Protein AF-A0A8I0KUW8-F1 (afdb_monomer_lite)

Secondary structure (DSSP, 8-state):
-------HHHHHHHHHHHHHHHHHHHHHHHH-TTHHHH-HHHHHHHHHHHHHHHHHHHHHHHHHHHHHHHHHHHHHHHHHHHHHHHHHHHTT-

pLDDT: mean 75.4, std 10.94, range [37.34, 91.19]

Foldseek 3Di:
DDDPCCDPVVVVVVVVVVVLVVLQVVCCVVPNHCPCVVCVVVSVVSCVVVVVVVVVVVVVVVVVVVVVVVVVVVVVVVVVVVVVVVVVVVVVD

Radius of gyration: 25.89 Å; chains: 1; bounding box: 50×38×72 Å

Organism: Citrobacter braakii (NCBI:txid57706)

Structure (mmCIF, N/CA/C/O backbone):
data_AF-A0A8I0KUW8-F1
#
_entry.id   AF-A0A8I0KUW8-F1
#
loop_
_atom_site.group_PDB
_atom_site.id
_atom_site.type_symbol
_atom_site.label_atom_id
_atom_site.label_alt_id
_atom_site.label_comp_id
_atom_site.label_asym_id
_atom_site.label_entity_id
_atom_site.label_seq_id
_atom_site.pdbx_PDB_ins_code
_atom_site.Cartn_x
_atom_site.Cartn_y
_atom_site.Cartn_z
_atom_site.occupancy
_atom_site.B_iso_or_equiv
_atom_site.auth_seq_id
_atom_site.auth_comp_id
_atom_site.auth_asym_id
_atom_site.auth_atom_id
_atom_site.pdbx_PDB_model_num
ATOM 1 N N . MET A 1 1 ? 18.883 -24.093 13.405 1.00 37.34 1 MET A N 1
ATOM 2 C CA . MET A 1 1 ? 18.869 -23.671 11.991 1.00 37.34 1 MET A CA 1
ATOM 3 C C . MET A 1 1 ? 17.462 -23.163 11.741 1.00 37.34 1 MET A C 1
ATOM 5 O O . MET A 1 1 ? 16.543 -23.965 11.776 1.00 37.34 1 MET A O 1
ATOM 9 N N . THR A 1 2 ? 17.267 -21.848 11.747 1.00 45.47 2 THR A N 1
ATOM 10 C CA . THR A 1 2 ? 15.943 -21.211 11.686 1.00 45.47 2 THR A CA 1
ATOM 11 C C . THR A 1 2 ? 15.375 -21.325 10.277 1.00 45.47 2 THR A C 1
ATOM 13 O O . THR A 1 2 ? 16.065 -21.029 9.305 1.00 45.47 2 THR A O 1
ATOM 16 N N . ASP A 1 3 ? 14.141 -21.809 10.202 1.00 48.28 3 ASP A N 1
ATOM 17 C CA . ASP A 1 3 ? 13.366 -22.070 8.993 1.00 48.28 3 ASP A CA 1
ATOM 18 C C . ASP A 1 3 ? 13.185 -20.766 8.194 1.00 48.28 3 ASP A C 1
ATOM 20 O O . ASP A 1 3 ? 12.407 -19.894 8.569 1.00 48.28 3 ASP A O 1
ATOM 24 N N . GLN A 1 4 ? 13.977 -20.577 7.133 1.00 51.12 4 GLN A N 1
ATOM 25 C CA . GLN A 1 4 ? 13.929 -19.395 6.257 1.00 51.12 4 GLN A CA 1
ATOM 26 C C . GLN A 1 4 ? 12.815 -19.495 5.209 1.00 51.12 4 GLN A C 1
ATOM 28 O O . GLN A 1 4 ? 12.942 -18.983 4.098 1.00 51.12 4 GLN A O 1
ATOM 33 N N . THR A 1 5 ? 11.700 -20.125 5.560 1.00 58.31 5 THR A N 1
ATOM 34 C CA . THR A 1 5 ? 10.490 -20.096 4.745 1.00 58.31 5 THR A CA 1
ATOM 35 C C . THR A 1 5 ? 9.582 -18.987 5.258 1.00 58.31 5 THR A C 1
ATOM 37 O O . THR A 1 5 ? 8.414 -19.214 5.550 1.00 58.31 5 THR A O 1
ATOM 40 N N . THR A 1 6 ? 10.101 -17.758 5.382 1.00 58.16 6 THR A N 1
ATOM 41 C CA . THR A 1 6 ? 9.216 -16.588 5.389 1.00 58.16 6 THR A CA 1
ATOM 42 C C . THR A 1 6 ? 8.537 -16.599 4.032 1.00 58.16 6 THR A C 1
ATOM 44 O O . THR A 1 6 ? 9.128 -16.223 3.018 1.00 58.16 6 THR A O 1
ATOM 47 N N . THR A 1 7 ? 7.335 -17.160 3.981 1.00 72.81 7 THR A N 1
ATOM 48 C CA . THR A 1 7 ? 6.617 -17.294 2.725 1.00 72.81 7 THR A CA 1
ATOM 49 C C . THR A 1 7 ? 6.308 -15.896 2.196 1.00 72.81 7 THR A C 1
ATOM 51 O O . THR A 1 7 ? 6.181 -14.933 2.955 1.00 72.81 7 THR A O 1
ATOM 54 N N . VAL A 1 8 ? 6.157 -15.754 0.878 1.00 70.50 8 VAL A N 1
ATOM 55 C CA . VAL A 1 8 ? 5.685 -14.494 0.273 1.00 70.50 8 VAL A CA 1
ATOM 56 C C . VAL A 1 8 ? 4.379 -14.024 0.937 1.00 70.50 8 VAL A C 1
ATOM 58 O O . VAL A 1 8 ? 4.144 -12.824 1.044 1.00 70.50 8 VAL A O 1
ATOM 61 N N . ALA A 1 9 ? 3.571 -14.958 1.455 1.00 70.19 9 ALA A N 1
ATOM 62 C CA . ALA A 1 9 ? 2.366 -14.672 2.222 1.00 70.1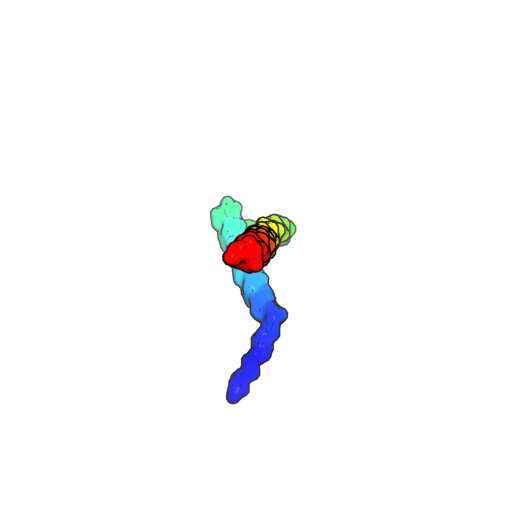9 9 ALA A CA 1
ATOM 63 C C . ALA A 1 9 ? 2.652 -14.007 3.583 1.00 70.19 9 ALA A C 1
ATOM 65 O O . ALA A 1 9 ? 1.998 -13.019 3.902 1.00 70.19 9 ALA A O 1
ATOM 66 N N . ASP A 1 10 ? 3.643 -14.474 4.352 1.00 73.06 10 ASP A N 1
ATOM 67 C CA . ASP A 1 10 ? 4.058 -13.833 5.614 1.00 73.06 10 ASP A CA 1
ATOM 68 C C . ASP A 1 10 ? 4.587 -12.415 5.390 1.00 73.06 10 ASP A C 1
ATOM 70 O O . ASP A 1 10 ? 4.252 -11.483 6.125 1.00 73.06 10 ASP A O 1
ATOM 74 N N . LEU A 1 11 ? 5.383 -12.229 4.333 1.00 75.12 11 LEU A N 1
ATOM 75 C CA . LEU A 1 11 ? 5.903 -10.914 3.974 1.00 75.12 11 LEU A CA 1
ATOM 76 C C . LEU A 1 11 ? 4.775 -9.967 3.538 1.00 75.12 11 LEU A C 1
ATOM 78 O O . LEU A 1 11 ? 4.735 -8.816 3.974 1.00 75.12 11 LEU A O 1
ATOM 82 N N . ALA A 1 12 ? 3.835 -10.455 2.726 1.00 70.69 12 ALA A N 1
ATOM 83 C CA . ALA A 1 12 ? 2.667 -9.689 2.309 1.00 70.69 12 ALA A CA 1
ATOM 84 C C . ALA A 1 12 ? 1.770 -9.327 3.502 1.00 70.69 12 ALA A C 1
ATOM 86 O O . ALA A 1 12 ? 1.307 -8.190 3.595 1.00 70.69 12 ALA A O 1
ATOM 87 N N . LEU A 1 13 ? 1.563 -10.252 4.444 1.00 75.62 13 LEU A N 1
ATOM 88 C CA . LEU A 1 13 ? 0.778 -10.014 5.654 1.00 75.62 13 LEU A CA 1
ATOM 89 C C . LEU A 1 13 ? 1.430 -8.942 6.539 1.00 75.62 13 LEU A C 1
ATOM 91 O O . LEU A 1 13 ? 0.747 -8.026 6.992 1.00 75.62 13 LEU A O 1
ATOM 95 N N . SER A 1 14 ? 2.750 -9.011 6.735 1.00 77.19 14 SER A N 1
ATOM 96 C CA . SER A 1 14 ? 3.506 -8.027 7.519 1.00 77.19 14 SER A CA 1
ATOM 97 C C . SER A 1 14 ? 3.448 -6.626 6.900 1.00 77.19 14 SER A C 1
ATOM 99 O O . SER A 1 14 ? 3.155 -5.654 7.599 1.00 77.19 14 SER A O 1
ATOM 101 N N . GLN A 1 15 ? 3.638 -6.515 5.582 1.00 77.50 15 GLN A N 1
ATOM 102 C CA . GLN A 1 15 ? 3.513 -5.237 4.875 1.00 77.50 15 GLN A CA 1
ATOM 103 C C . GLN A 1 15 ? 2.082 -4.689 4.926 1.00 77.50 15 GLN A C 1
ATOM 105 O O . GLN A 1 15 ? 1.885 -3.497 5.152 1.00 77.50 15 GLN A O 1
ATOM 110 N N . SER A 1 16 ? 1.079 -5.558 4.789 1.00 72.81 16 SER A N 1
ATOM 111 C CA . SER A 1 16 ? -0.330 -5.164 4.892 1.00 72.81 16 SER A CA 1
ATOM 112 C C . SER A 1 16 ? -0.658 -4.634 6.290 1.00 72.81 16 SER A C 1
ATOM 114 O O . SER A 1 16 ? -1.272 -3.580 6.419 1.00 72.81 16 SER A O 1
ATOM 116 N N . ALA A 1 17 ? -0.197 -5.313 7.344 1.00 80.88 17 ALA A N 1
ATOM 117 C CA . ALA A 1 17 ? -0.394 -4.876 8.725 1.00 80.88 17 ALA A CA 1
ATOM 118 C C . ALA A 1 17 ? 0.292 -3.529 9.015 1.00 80.88 17 ALA A C 1
ATOM 120 O O . ALA A 1 17 ? -0.271 -2.679 9.711 1.00 80.88 17 ALA A O 1
ATOM 121 N N . PHE A 1 18 ? 1.479 -3.307 8.443 1.00 83.44 18 PHE A N 1
ATOM 122 C CA . PHE A 1 18 ? 2.183 -2.031 8.538 1.00 83.44 18 PHE A CA 1
ATOM 123 C C . PHE A 1 18 ? 1.401 -0.896 7.862 1.00 83.44 18 PHE A C 1
ATOM 125 O O . PHE A 1 18 ? 1.195 0.153 8.471 1.00 83.44 18 PHE A O 1
ATOM 132 N N . LEU A 1 19 ? 0.900 -1.122 6.645 1.00 80.31 19 LEU A N 1
ATOM 133 C CA . LEU A 1 19 ? 0.097 -0.140 5.909 1.00 80.31 19 LEU A CA 1
ATOM 134 C C . LEU A 1 19 ? -1.211 0.200 6.633 1.00 80.31 19 LEU A C 1
ATOM 136 O O . LEU A 1 19 ? -1.582 1.367 6.714 1.00 80.31 19 LEU A O 1
ATOM 140 N N . VAL A 1 20 ? -1.883 -0.800 7.211 1.00 84.75 20 VAL A N 1
ATOM 141 C CA . VAL A 1 20 ? -3.087 -0.587 8.032 1.00 84.75 20 VAL A CA 1
ATOM 142 C C . VAL A 1 20 ? -2.763 0.265 9.259 1.00 84.75 20 VAL A C 1
ATOM 144 O O . VAL A 1 20 ? -3.497 1.200 9.566 1.00 84.75 20 VAL A O 1
ATOM 147 N N . SER A 1 21 ? -1.648 -0.016 9.934 1.00 87.31 21 SER A N 1
ATOM 148 C CA . SER A 1 21 ? -1.212 0.755 11.105 1.00 87.31 21 SER A CA 1
ATOM 149 C C . SER A 1 21 ? -0.909 2.212 10.747 1.00 87.31 21 SER A C 1
ATOM 151 O O . SER A 1 21 ? -1.324 3.116 11.467 1.00 87.31 21 SER A O 1
ATOM 153 N N . GLN A 1 22 ? -0.242 2.457 9.615 1.00 85.44 22 GLN A N 1
ATOM 154 C CA . GLN A 1 22 ? 0.001 3.817 9.130 1.00 85.44 22 GLN A CA 1
ATOM 155 C C . GLN A 1 22 ? -1.292 4.549 8.773 1.00 85.44 22 GLN A C 1
ATOM 157 O O . GLN A 1 22 ? -1.472 5.688 9.191 1.00 85.44 22 GLN A O 1
ATOM 162 N N . ALA A 1 23 ? -2.215 3.885 8.076 1.00 83.00 23 ALA A N 1
ATOM 163 C CA . ALA A 1 23 ? -3.499 4.475 7.716 1.00 83.00 23 ALA A CA 1
ATOM 164 C C . ALA A 1 23 ? -4.327 4.877 8.947 1.00 83.00 23 ALA A C 1
ATOM 166 O O . ALA A 1 23 ? -4.969 5.923 8.937 1.00 83.00 23 ALA A O 1
ATOM 167 N N . ILE A 1 24 ? -4.292 4.077 10.018 1.00 88.06 24 ILE A N 1
ATOM 168 C CA . ILE A 1 24 ? -4.940 4.417 11.293 1.00 88.06 24 ILE A CA 1
ATOM 169 C C . ILE A 1 24 ? -4.322 5.685 11.888 1.00 88.06 24 ILE A C 1
ATOM 171 O O . ILE A 1 24 ? -5.053 6.602 12.247 1.00 88.06 24 ILE A O 1
ATOM 175 N N . VAL A 1 25 ? -2.989 5.760 11.951 1.00 89.00 25 VAL A N 1
ATOM 176 C CA . VAL A 1 25 ? -2.278 6.924 12.504 1.00 89.00 25 VAL A CA 1
ATOM 177 C C . VAL A 1 25 ? -2.548 8.190 11.691 1.00 89.00 25 VAL A C 1
ATOM 179 O O . VAL A 1 25 ? -2.788 9.243 12.273 1.00 89.00 25 VAL A O 1
ATOM 182 N N . GLU A 1 26 ? -2.536 8.108 10.360 1.00 86.69 26 GLU A N 1
ATOM 183 C CA . GLU A 1 26 ? -2.820 9.259 9.497 1.00 86.69 26 GLU A CA 1
ATOM 184 C C . GLU A 1 26 ? -4.268 9.735 9.628 1.00 86.69 26 GLU A C 1
ATOM 186 O O . GLU A 1 26 ? -4.510 10.935 9.757 1.00 86.69 26 GLU A O 1
ATOM 191 N N . LEU A 1 27 ? -5.233 8.812 9.646 1.00 86.62 27 LEU A N 1
ATOM 192 C CA . LEU A 1 27 ? -6.641 9.162 9.825 1.00 86.62 27 LEU A CA 1
ATOM 193 C C . LEU A 1 27 ? -6.899 9.791 11.196 1.00 86.62 27 LEU A C 1
ATOM 195 O O . LEU A 1 27 ? -7.592 10.807 11.272 1.00 86.62 27 LEU A O 1
ATOM 199 N N . ASP A 1 28 ? -6.306 9.246 12.256 1.00 87.88 28 ASP A N 1
ATOM 200 C CA . ASP A 1 28 ? -6.417 9.814 13.600 1.00 87.88 28 ASP A CA 1
ATOM 201 C C . ASP A 1 28 ? -5.719 11.182 13.699 1.00 87.88 28 ASP A C 1
ATOM 203 O O . ASP A 1 28 ? -6.230 12.096 14.344 1.00 87.88 28 ASP A O 1
ATOM 207 N N . ALA A 1 29 ? -4.597 11.389 13.003 1.00 89.75 29 ALA A N 1
ATOM 208 C CA . ALA A 1 29 ? -3.935 12.693 12.940 1.00 89.75 29 ALA A CA 1
ATOM 209 C C . ALA A 1 29 ? -4.760 13.745 12.174 1.00 89.75 29 ALA A C 1
ATOM 211 O O . ALA A 1 29 ? -4.736 14.925 12.527 1.00 89.75 29 ALA A O 1
ATOM 212 N N . MET A 1 30 ? -5.484 13.339 11.126 1.00 85.94 30 MET A N 1
ATOM 213 C CA . MET A 1 30 ? -6.282 14.242 10.290 1.00 85.94 30 MET A CA 1
ATOM 214 C C . MET A 1 30 ? -7.636 14.604 10.904 1.00 85.94 30 MET A C 1
ATOM 216 O O . MET A 1 30 ? -8.093 15.737 10.751 1.00 85.94 30 MET A O 1
ATOM 220 N N . PHE A 1 31 ? -8.293 13.647 11.559 1.00 87.69 31 PHE A N 1
ATOM 221 C CA . PHE A 1 31 ? -9.687 13.781 11.992 1.00 87.69 31 PHE A CA 1
ATOM 222 C C . PHE A 1 31 ? -9.876 13.710 13.515 1.00 87.69 31 PHE A C 1
ATOM 224 O O . PHE A 1 31 ? -10.974 13.990 13.998 1.00 87.69 31 PHE A O 1
ATOM 231 N N . GLY A 1 32 ? -8.815 13.410 14.268 1.00 87.44 32 GLY A N 1
ATOM 232 C CA . GLY A 1 32 ? -8.807 13.311 15.727 1.00 87.44 32 GLY A CA 1
ATOM 233 C C . GLY A 1 32 ? -8.583 11.880 16.224 1.00 87.44 32 GLY A C 1
ATOM 234 O O . GLY A 1 32 ? -8.929 10.913 15.547 1.00 87.44 32 GLY A O 1
ATOM 235 N N . GLU A 1 33 ? -8.012 11.743 17.425 1.00 91.19 33 GLU A N 1
ATOM 236 C CA . GLU A 1 33 ? -7.720 10.437 18.034 1.00 91.19 33 GLU A CA 1
ATOM 237 C C . GLU A 1 33 ? -8.956 9.526 18.084 1.00 91.19 33 GLU A C 1
ATOM 239 O O . GLU A 1 33 ? -10.037 9.930 18.520 1.00 91.19 33 GLU A O 1
ATOM 244 N N . GLY A 1 34 ? -8.779 8.270 17.666 1.00 87.81 34 GLY A N 1
ATOM 245 C CA . GLY A 1 34 ?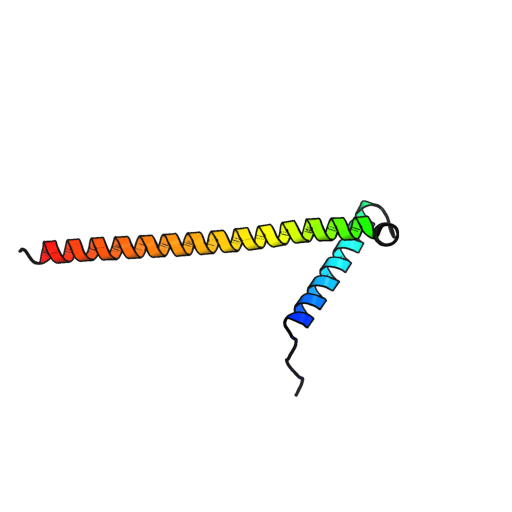 -9.827 7.254 17.673 1.00 87.81 34 GLY A CA 1
ATOM 246 C C . GLY A 1 34 ? -10.821 7.349 16.514 1.00 87.81 34 GLY A C 1
ATOM 247 O O . GLY A 1 34 ? -11.738 6.524 16.442 1.00 87.81 34 GLY A O 1
ATOM 248 N N . TYR A 1 35 ? -10.653 8.296 15.587 1.00 88.06 35 TYR A N 1
ATOM 249 C CA . TYR A 1 35 ? -11.517 8.436 14.418 1.00 88.06 35 TYR A CA 1
ATOM 250 C C . TYR A 1 35 ? -11.479 7.190 13.523 1.00 88.06 35 TYR A C 1
ATOM 252 O O . TYR A 1 35 ? -12.527 6.682 13.117 1.00 88.06 35 TYR A O 1
ATOM 260 N N . ALA A 1 36 ? -10.295 6.635 13.261 1.00 86.62 36 ALA A N 1
ATOM 261 C CA . ALA A 1 36 ? -10.133 5.432 12.451 1.00 86.62 36 ALA A CA 1
ATOM 262 C C . ALA A 1 36 ? -10.817 4.207 13.083 1.00 86.62 36 ALA A C 1
ATOM 264 O O . ALA A 1 36 ? -11.419 3.396 12.376 1.00 86.62 36 ALA A O 1
ATOM 265 N N . ALA A 1 37 ? -10.775 4.095 14.416 1.00 86.62 37 ALA A N 1
ATOM 266 C CA . ALA A 1 37 ? -11.437 3.023 15.161 1.00 86.62 37 ALA A CA 1
ATOM 267 C C . ALA A 1 37 ? -12.968 3.181 15.178 1.00 86.62 37 ALA A C 1
ATOM 269 O O . ALA A 1 37 ? -13.694 2.189 15.088 1.00 86.62 37 ALA A O 1
ATOM 270 N N . ALA A 1 38 ? -13.463 4.419 15.256 1.00 89.25 38 ALA A N 1
ATOM 271 C CA . ALA A 1 38 ? -14.890 4.730 15.210 1.00 89.25 38 ALA A CA 1
ATOM 272 C C . ALA A 1 38 ? -15.493 4.583 13.799 1.00 89.25 38 ALA A C 1
ATOM 274 O O . ALA A 1 38 ? -16.692 4.327 13.661 1.00 89.25 38 ALA A O 1
ATOM 275 N N . HIS A 1 39 ? -14.674 4.709 12.749 1.00 87.06 39 HIS A N 1
ATOM 276 C CA . HIS A 1 39 ? -15.112 4.704 11.352 1.00 87.06 39 HIS A CA 1
ATOM 277 C C . HIS A 1 39 ? -14.370 3.661 10.491 1.00 87.06 39 HIS A C 1
ATOM 279 O O . HIS A 1 39 ? -13.675 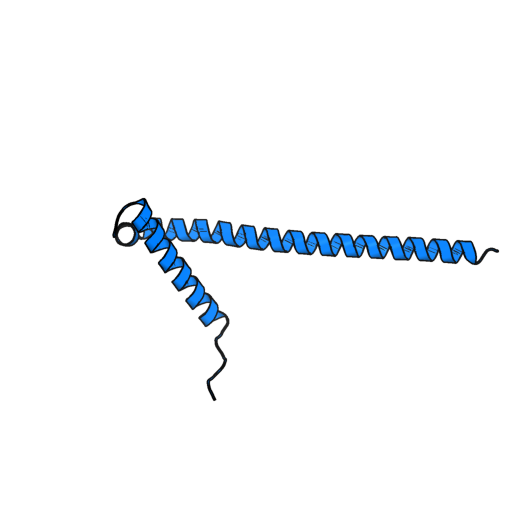4.018 9.534 1.00 87.06 39 HIS A O 1
ATOM 285 N N . PRO A 1 40 ? -14.578 2.350 10.730 1.00 82.50 40 PRO A N 1
ATOM 286 C CA . PRO A 1 40 ? -13.880 1.285 10.000 1.00 82.50 40 PRO A CA 1
ATOM 287 C C . PRO A 1 40 ? -14.155 1.295 8.487 1.00 82.50 40 PRO A C 1
ATOM 289 O O . PRO A 1 40 ? -13.299 0.900 7.698 1.00 82.50 40 PRO A O 1
ATOM 292 N N . ALA A 1 41 ? -15.321 1.789 8.056 1.00 86.75 41 ALA A N 1
ATOM 293 C CA . ALA A 1 41 ? -15.638 1.954 6.636 1.00 86.75 41 ALA A CA 1
ATOM 294 C C . ALA A 1 41 ? -14.749 3.010 5.952 1.00 86.75 41 ALA A C 1
ATOM 296 O O . ALA A 1 41 ? -14.354 2.829 4.802 1.00 86.75 41 ALA A O 1
ATOM 297 N N . VAL A 1 42 ? -14.397 4.087 6.664 1.00 86.00 42 VAL A N 1
ATOM 298 C CA . VAL A 1 42 ? -13.509 5.140 6.148 1.00 86.00 42 VAL A CA 1
ATOM 299 C C . VAL A 1 42 ? -12.084 4.613 6.043 1.00 86.00 42 VAL A C 1
ATOM 301 O O . VAL A 1 42 ? -11.450 4.796 5.008 1.00 86.00 42 VAL A O 1
ATOM 304 N N . LEU A 1 43 ? -11.615 3.876 7.056 1.00 84.62 43 LEU A N 1
ATOM 305 C CA . LEU A 1 43 ? -10.321 3.194 7.012 1.00 84.62 43 LEU A CA 1
ATOM 306 C C . LEU A 1 43 ? -10.233 2.213 5.831 1.00 84.62 43 LEU A C 1
ATOM 308 O O . LEU A 1 43 ? -9.252 2.225 5.090 1.00 84.62 43 LEU A O 1
ATOM 312 N N . ALA A 1 44 ? -11.274 1.405 5.604 1.00 84.25 44 ALA A N 1
ATOM 313 C CA . ALA A 1 44 ? -11.322 0.484 4.471 1.00 84.25 44 ALA A CA 1
ATOM 314 C C . ALA A 1 44 ? -11.274 1.220 3.119 1.00 84.25 44 ALA A C 1
ATOM 316 O O . ALA A 1 44 ? -10.528 0.816 2.227 1.00 84.25 44 ALA A O 1
ATOM 317 N N . GLN A 1 45 ? -12.018 2.320 2.970 1.00 83.25 45 GLN A N 1
ATOM 318 C CA . GLN A 1 45 ? -12.021 3.123 1.744 1.00 83.25 45 GLN A CA 1
ATOM 319 C C . GLN A 1 45 ? -10.674 3.823 1.507 1.00 83.25 45 GLN A C 1
ATOM 321 O O . GLN A 1 45 ? -10.196 3.893 0.371 1.00 83.25 45 GLN A O 1
ATOM 326 N N . PHE A 1 46 ? -10.046 4.317 2.576 1.00 82.88 46 PHE A N 1
ATOM 327 C CA . PHE A 1 46 ? -8.724 4.933 2.537 1.00 82.88 46 PHE A CA 1
ATOM 328 C C . PHE A 1 46 ? -7.671 3.927 2.064 1.00 82.88 46 PH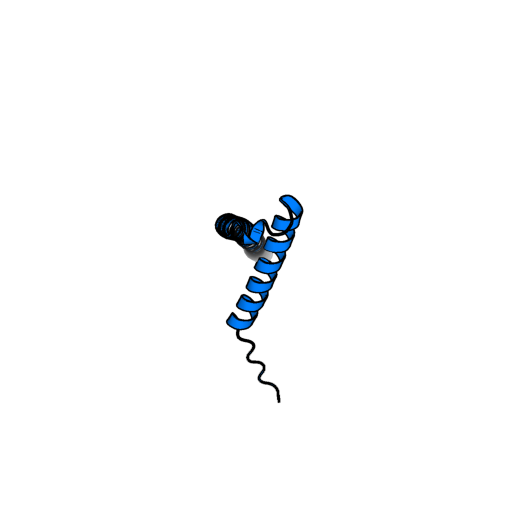E A C 1
ATOM 330 O O . PHE A 1 46 ? -6.943 4.201 1.114 1.00 82.88 46 PHE A O 1
ATOM 337 N N . LEU A 1 47 ? -7.667 2.720 2.638 1.00 81.38 47 LEU A N 1
ATOM 338 C CA . LEU A 1 47 ? -6.765 1.639 2.240 1.00 81.38 47 LEU A CA 1
ATOM 339 C C . LEU A 1 47 ? -7.008 1.156 0.807 1.00 81.38 47 LEU A C 1
ATOM 341 O O . LEU A 1 47 ? -6.048 0.899 0.087 1.00 81.38 47 LEU A O 1
ATOM 345 N N . GLN A 1 48 ? -8.264 1.067 0.360 1.00 82.00 48 GLN A N 1
ATOM 346 C CA . GLN A 1 48 ? -8.568 0.747 -1.039 1.00 82.00 48 GLN A CA 1
ATOM 347 C C . GLN A 1 48 ? -8.022 1.816 -1.988 1.00 82.00 48 GLN A C 1
ATOM 349 O O . GLN A 1 48 ? -7.398 1.489 -2.994 1.00 82.00 48 GLN A O 1
ATOM 354 N N . THR A 1 49 ? -8.206 3.093 -1.651 1.00 78.88 49 THR A N 1
ATOM 355 C CA . THR A 1 49 ? -7.723 4.210 -2.472 1.00 78.88 49 THR A CA 1
ATOM 356 C C . THR A 1 49 ? -6.193 4.242 -2.508 1.00 78.88 49 THR A C 1
ATOM 358 O O . THR A 1 49 ? -5.602 4.312 -3.585 1.00 78.88 49 THR A O 1
ATOM 361 N N . ALA A 1 50 ? -5.540 4.106 -1.351 1.00 71.81 50 ALA A N 1
ATOM 362 C CA . ALA A 1 50 ? -4.086 4.030 -1.239 1.00 71.81 50 ALA A CA 1
ATOM 363 C C . ALA A 1 50 ? -3.512 2.812 -1.987 1.00 71.81 50 ALA A C 1
ATOM 365 O O . ALA A 1 50 ? -2.532 2.939 -2.721 1.00 71.81 50 ALA A O 1
ATOM 366 N N . GLY A 1 51 ? -4.160 1.649 -1.872 1.00 70.81 51 GLY A N 1
ATOM 367 C CA . GLY A 1 51 ? -3.782 0.428 -2.581 1.00 70.81 51 GLY A CA 1
ATOM 368 C C . GLY A 1 51 ? -3.887 0.564 -4.101 1.00 70.81 51 GLY A C 1
ATOM 369 O O . GLY A 1 51 ? -2.986 0.133 -4.817 1.00 70.81 51 GLY A O 1
ATOM 370 N N . VAL A 1 52 ? -4.935 1.223 -4.607 1.00 72.88 52 VAL A N 1
ATOM 371 C CA . VAL A 1 52 ? -5.089 1.513 -6.043 1.00 72.88 52 VAL A CA 1
ATOM 372 C C . VAL A 1 52 ? -4.005 2.472 -6.535 1.00 72.88 52 VAL A C 1
ATOM 374 O O . VAL A 1 52 ? -3.422 2.232 -7.592 1.00 72.88 52 VAL A O 1
ATOM 377 N N . ILE A 1 53 ? -3.686 3.525 -5.776 1.00 69.81 53 ILE A N 1
ATOM 378 C CA . ILE A 1 53 ? -2.609 4.465 -6.125 1.00 69.81 53 ILE A CA 1
ATOM 379 C C . ILE A 1 53 ? -1.263 3.734 -6.187 1.00 69.81 53 ILE A C 1
ATOM 381 O O . ILE A 1 53 ? -0.519 3.899 -7.155 1.00 69.81 53 ILE A O 1
ATOM 385 N N . TYR A 1 54 ? -0.972 2.887 -5.198 1.00 68.00 54 TYR A N 1
ATOM 386 C CA . TYR A 1 54 ? 0.259 2.103 -5.153 1.00 68.00 54 TYR A CA 1
ATOM 387 C C . TYR A 1 54 ? 0.352 1.106 -6.316 1.00 68.00 54 TYR A C 1
ATOM 389 O O . TYR A 1 54 ? 1.365 1.058 -7.014 1.00 68.00 54 TYR A O 1
ATOM 397 N N . ALA A 1 55 ? -0.723 0.362 -6.590 1.00 71.81 55 ALA A N 1
ATOM 398 C CA . ALA A 1 55 ? -0.783 -0.571 -7.713 1.00 71.81 55 ALA A CA 1
ATOM 399 C C . ALA A 1 55 ? -0.617 0.141 -9.063 1.00 71.81 55 ALA A C 1
ATOM 401 O O . ALA A 1 55 ? 0.093 -0.350 -9.939 1.00 71.81 55 ALA A O 1
ATOM 402 N N . THR A 1 56 ? -1.221 1.320 -9.218 1.00 68.69 56 THR A N 1
ATOM 403 C CA . THR A 1 56 ? -1.105 2.131 -10.437 1.00 68.69 56 THR A CA 1
ATOM 404 C C . THR A 1 56 ? 0.323 2.638 -10.633 1.00 68.69 56 THR A C 1
ATOM 406 O O . THR A 1 56 ? 0.847 2.572 -11.742 1.00 68.69 56 THR A O 1
ATOM 409 N N . GLN A 1 57 ? 0.988 3.095 -9.566 1.00 67.62 57 GLN A N 1
ATOM 410 C CA . GLN A 1 57 ? 2.396 3.497 -9.635 1.00 67.62 57 GLN A CA 1
ATOM 411 C C . GLN A 1 57 ? 3.305 2.318 -9.996 1.00 67.62 57 GLN A C 1
ATOM 413 O O . GLN A 1 57 ? 4.153 2.455 -10.874 1.00 67.62 57 GLN A O 1
ATOM 418 N N . LEU A 1 58 ? 3.085 1.146 -9.393 1.00 73.12 58 LEU A N 1
ATOM 419 C CA . LEU A 1 58 ? 3.846 -0.063 -9.708 1.00 73.12 58 LEU A CA 1
ATOM 420 C C . LEU A 1 58 ? 3.673 -0.474 -11.179 1.00 73.12 58 LEU A C 1
ATOM 422 O O . LEU A 1 58 ? 4.651 -0.787 -11.859 1.00 73.12 58 LEU A O 1
ATOM 426 N N . GLN A 1 59 ? 2.438 -0.427 -11.688 1.00 70.12 59 GLN A N 1
ATOM 427 C CA . GLN A 1 59 ? 2.140 -0.689 -13.097 1.00 70.12 59 GLN A CA 1
ATOM 428 C C . GLN A 1 59 ? 2.794 0.339 -14.024 1.00 70.12 59 GLN A C 1
ATOM 430 O O . GLN A 1 59 ? 3.344 -0.045 -15.054 1.00 70.12 59 GLN A O 1
ATOM 435 N N . ALA A 1 60 ? 2.787 1.625 -13.660 1.00 69.69 60 ALA A N 1
ATOM 436 C CA . ALA A 1 60 ? 3.443 2.671 -14.437 1.00 69.69 60 ALA A CA 1
ATOM 437 C C . ALA A 1 60 ? 4.959 2.444 -14.513 1.00 69.69 60 ALA A C 1
ATOM 439 O O . ALA A 1 60 ? 5.521 2.470 -15.605 1.00 69.69 60 ALA A O 1
ATOM 440 N N . THR A 1 61 ? 5.621 2.150 -13.390 1.00 79.19 61 THR A N 1
ATOM 441 C CA . THR A 1 61 ? 7.058 1.833 -13.367 1.00 79.19 61 THR A CA 1
ATOM 442 C C . THR A 1 61 ? 7.384 0.614 -14.229 1.00 79.19 61 THR A C 1
ATOM 444 O O . THR A 1 61 ? 8.317 0.669 -15.028 1.00 79.19 61 THR A O 1
ATOM 447 N N . ALA A 1 62 ? 6.594 -0.459 -14.130 1.00 75.75 62 ALA A N 1
ATOM 448 C CA . ALA A 1 62 ? 6.775 -1.647 -14.962 1.00 75.75 62 ALA A CA 1
ATOM 449 C C . ALA A 1 62 ? 6.568 -1.351 -16.460 1.00 75.75 62 ALA A C 1
ATOM 451 O O . ALA A 1 62 ? 7.322 -1.843 -17.298 1.00 75.75 62 ALA A O 1
ATOM 452 N N . ALA A 1 63 ? 5.585 -0.514 -16.804 1.00 71.00 63 ALA A N 1
ATOM 453 C CA . ALA A 1 63 ? 5.340 -0.090 -18.179 1.00 71.00 63 ALA A CA 1
ATOM 454 C C . ALA A 1 63 ? 6.489 0.765 -18.739 1.00 71.00 63 ALA A C 1
ATOM 456 O O . ALA A 1 63 ? 6.871 0.585 -19.895 1.00 71.00 63 ALA A O 1
ATOM 457 N N . PHE A 1 64 ? 7.073 1.656 -17.931 1.00 78.88 64 PHE A N 1
ATOM 458 C CA . PHE A 1 64 ? 8.250 2.436 -18.324 1.00 78.88 64 PHE A CA 1
ATOM 459 C C . PHE A 1 64 ? 9.477 1.554 -18.561 1.00 78.88 64 PHE A C 1
ATOM 461 O O . PHE A 1 64 ? 10.173 1.745 -19.559 1.00 78.88 64 PHE A O 1
ATOM 468 N N . ASP A 1 65 ? 9.729 0.581 -17.686 1.00 82.50 65 ASP A N 1
ATOM 469 C CA . ASP A 1 65 ? 10.846 -0.352 -17.852 1.00 82.50 65 ASP A CA 1
ATOM 470 C C . ASP A 1 65 ? 10.676 -1.192 -19.127 1.00 82.50 65 ASP A C 1
ATOM 472 O O . ASP A 1 65 ? 11.587 -1.270 -19.953 1.00 82.50 65 ASP A O 1
ATOM 476 N N . LEU A 1 66 ? 9.465 -1.705 -19.368 1.00 81.19 66 LEU A N 1
ATOM 477 C CA . LEU A 1 66 ? 9.136 -2.423 -20.599 1.00 81.19 66 LEU A CA 1
ATOM 478 C C . LEU A 1 66 ? 9.312 -1.544 -21.847 1.00 81.19 66 LEU A C 1
ATOM 480 O O . LEU A 1 66 ? 9.878 -1.999 -22.840 1.00 81.19 66 LEU A O 1
ATOM 484 N N . ALA A 1 67 ? 8.875 -0.284 -21.808 1.00 81.25 67 ALA A N 1
ATOM 485 C CA . ALA A 1 67 ? 9.050 0.649 -22.919 1.00 81.25 67 ALA A CA 1
ATOM 486 C C . ALA A 1 67 ? 10.537 0.905 -23.226 1.00 81.25 67 ALA A C 1
ATOM 488 O O . ALA A 1 67 ? 10.930 0.915 -24.390 1.00 81.25 67 ALA A O 1
ATOM 489 N N . GLN A 1 68 ? 11.379 1.046 -22.199 1.00 82.69 68 GLN A N 1
ATOM 490 C CA . GLN A 1 68 ? 12.830 1.185 -22.361 1.00 82.69 68 GLN A CA 1
ATOM 491 C C . GLN A 1 68 ? 13.481 -0.083 -22.928 1.00 82.69 68 GLN A C 1
ATOM 493 O O . GLN A 1 68 ? 14.394 0.002 -23.750 1.00 82.69 68 GLN A O 1
ATOM 498 N N . GLN A 1 69 ? 13.022 -1.265 -22.513 1.00 85.38 69 GLN A N 1
ATOM 499 C CA . GLN A 1 69 ? 13.500 -2.532 -23.068 1.00 85.38 69 GLN A CA 1
ATOM 500 C C . GLN A 1 69 ? 13.116 -2.687 -24.545 1.00 85.38 69 GLN A C 1
ATOM 502 O O . GLN A 1 69 ? 13.949 -3.102 -25.352 1.00 85.38 69 GLN A O 1
ATOM 507 N N . LEU A 1 70 ? 11.886 -2.311 -24.908 1.00 80.69 70 LEU A N 1
ATOM 508 C CA . LEU A 1 70 ? 11.419 -2.313 -26.294 1.00 80.69 70 LEU A CA 1
ATOM 509 C C . LEU A 1 70 ? 12.219 -1.336 -27.163 1.00 80.69 70 LEU A C 1
ATOM 511 O O . LEU A 1 70 ? 12.646 -1.716 -28.249 1.00 80.69 70 LEU A O 1
ATOM 515 N N . ASP A 1 71 ? 12.486 -0.123 -26.678 1.00 81.62 71 ASP A N 1
ATOM 516 C CA . ASP A 1 71 ? 13.289 0.876 -27.395 1.00 81.62 71 ASP A CA 1
ATOM 517 C C . ASP A 1 71 ? 14.717 0.372 -27.676 1.00 81.62 71 ASP A C 1
ATOM 519 O O . ASP A 1 71 ? 15.198 0.422 -28.810 1.00 81.62 71 ASP A O 1
ATOM 523 N N . ARG A 1 72 ? 15.363 -0.251 -26.678 1.00 80.12 72 ARG A N 1
ATOM 524 C CA . ARG A 1 72 ? 16.678 -0.893 -26.853 1.00 80.12 72 ARG A CA 1
ATOM 525 C C . ARG A 1 72 ? 16.637 -2.050 -27.847 1.00 80.12 72 ARG A C 1
ATOM 527 O O . ARG A 1 72 ? 17.564 -2.193 -28.641 1.00 80.12 72 ARG A O 1
ATOM 534 N N . LEU A 1 73 ? 15.589 -2.875 -27.817 1.00 81.88 73 LEU A N 1
ATOM 535 C CA . LEU A 1 73 ? 15.430 -3.992 -28.749 1.00 81.88 73 LEU A CA 1
ATOM 536 C C . LEU A 1 73 ? 15.259 -3.499 -30.192 1.00 81.88 73 LEU A C 1
ATOM 538 O O . LEU A 1 73 ? 15.894 -4.032 -31.101 1.00 81.88 73 LEU A O 1
ATOM 542 N N . ILE A 1 74 ? 14.454 -2.454 -30.394 1.00 77.44 74 ILE A N 1
ATOM 543 C CA . ILE A 1 74 ? 14.259 -1.814 -31.700 1.00 77.44 74 ILE A CA 1
ATOM 544 C C . ILE A 1 74 ? 15.577 -1.200 -32.191 1.00 77.44 74 ILE A C 1
ATOM 546 O O . ILE A 1 74 ? 15.971 -1.432 -33.333 1.00 77.44 74 ILE A O 1
ATOM 550 N N . GLY A 1 75 ? 16.302 -0.485 -31.327 1.00 75.12 75 GLY A N 1
ATOM 551 C CA . GLY A 1 75 ? 17.604 0.097 -31.661 1.00 75.12 75 GLY A CA 1
ATOM 552 C C . GLY A 1 75 ? 18.654 -0.948 -32.058 1.00 75.12 75 GLY A C 1
ATOM 553 O O . GLY A 1 75 ? 19.401 -0.740 -33.014 1.00 75.12 75 GLY A O 1
ATOM 554 N N . LEU A 1 76 ? 18.682 -2.101 -31.382 1.00 75.94 76 LEU A N 1
ATOM 555 C CA . LEU A 1 76 ? 19.555 -3.222 -31.746 1.00 75.94 76 LEU A CA 1
ATOM 556 C C . LEU A 1 76 ? 19.152 -3.862 -33.082 1.00 75.94 76 LEU A C 1
ATOM 558 O O . LEU A 1 76 ? 20.029 -4.171 -33.885 1.00 75.94 76 LEU A O 1
ATOM 562 N N . GLY A 1 77 ? 17.852 -4.017 -33.352 1.00 70.62 77 GLY A N 1
ATOM 563 C CA . GLY A 1 77 ? 17.351 -4.522 -34.636 1.00 70.62 77 GLY A CA 1
ATOM 564 C C . GLY A 1 77 ? 17.758 -3.633 -35.815 1.00 70.62 77 GLY A C 1
ATOM 565 O O . GLY A 1 77 ? 18.346 -4.119 -36.780 1.00 70.62 77 GLY A O 1
ATOM 566 N N . LEU A 1 78 ? 17.561 -2.318 -35.684 1.00 68.81 78 LEU A N 1
ATOM 567 C CA . LEU A 1 78 ? 17.969 -1.336 -36.696 1.00 68.81 78 LEU A CA 1
ATOM 568 C C . LEU A 1 78 ? 19.495 -1.281 -36.877 1.00 68.81 78 LEU A C 1
ATOM 570 O O . LEU A 1 78 ? 19.986 -1.130 -37.996 1.00 68.81 78 LEU A O 1
ATOM 574 N N . GLY A 1 79 ? 20.261 -1.431 -35.792 1.00 67.38 79 GLY A N 1
ATOM 575 C CA . GLY A 1 79 ? 21.723 -1.490 -35.844 1.00 67.38 79 GLY A CA 1
ATOM 576 C C . GLY A 1 79 ? 22.253 -2.721 -36.588 1.00 67.38 79 GLY A C 1
ATOM 577 O O . GLY A 1 79 ? 23.227 -2.617 -37.335 1.00 67.38 79 GLY A O 1
ATOM 578 N N . VAL A 1 80 ? 21.594 -3.874 -36.439 1.00 66.25 80 VAL A N 1
ATOM 579 C CA . VAL A 1 80 ? 21.937 -5.108 -37.164 1.00 66.25 80 VAL A CA 1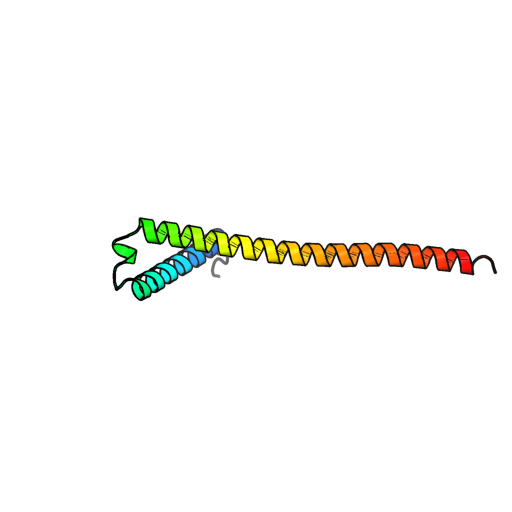
ATOM 580 C C . VAL A 1 80 ? 21.612 -4.982 -38.654 1.00 66.25 80 VAL A C 1
ATOM 582 O O . VAL A 1 80 ? 22.450 -5.334 -39.483 1.00 66.25 80 VAL A O 1
ATOM 585 N N . GLU A 1 81 ? 20.454 -4.424 -39.016 1.00 65.69 81 GLU A N 1
ATOM 586 C CA . GLU A 1 81 ? 20.098 -4.184 -40.424 1.00 65.69 81 GLU A CA 1
ATOM 587 C C . GLU A 1 81 ? 21.051 -3.187 -41.100 1.00 65.69 81 GLU A C 1
ATOM 589 O O . GLU A 1 81 ? 21.516 -3.427 -42.217 1.00 65.69 81 GLU A O 1
ATOM 594 N N . ALA A 1 82 ? 21.424 -2.108 -40.406 1.00 64.69 82 ALA A N 1
ATOM 595 C CA . ALA A 1 82 ? 22.394 -1.138 -40.910 1.00 64.69 82 ALA A CA 1
ATOM 596 C C . ALA A 1 82 ? 23.804 -1.741 -41.072 1.00 64.69 82 ALA A C 1
ATOM 598 O O . ALA A 1 82 ? 24.496 -1.446 -42.051 1.00 64.69 82 ALA A O 1
ATOM 599 N N . GLY A 1 83 ? 24.225 -2.606 -40.142 1.00 65.81 83 GLY A N 1
ATOM 600 C CA . GLY A 1 83 ? 25.500 -3.321 -40.215 1.00 65.81 83 GLY A CA 1
ATOM 601 C C . GLY A 1 83 ? 25.554 -4.331 -41.364 1.00 65.81 83 GLY A C 1
ATOM 602 O O . GLY A 1 83 ? 26.560 -4.409 -42.070 1.00 65.81 83 GLY A O 1
ATOM 603 N N . LEU A 1 84 ? 24.455 -5.051 -41.610 1.00 70.81 84 LEU A N 1
ATOM 604 C CA . LEU A 1 84 ? 24.330 -5.973 -42.742 1.00 70.81 84 LEU A CA 1
ATOM 605 C C . LEU A 1 84 ? 24.337 -5.234 -44.088 1.00 70.81 84 LEU A C 1
ATOM 607 O O . LEU A 1 84 ? 24.986 -5.697 -45.027 1.00 70.81 84 LEU A O 1
ATOM 611 N N . LEU A 1 85 ? 23.695 -4.062 -44.181 1.00 69.50 85 LEU A N 1
ATOM 612 C CA . LEU A 1 85 ? 23.747 -3.228 -45.387 1.00 69.50 85 LEU A CA 1
ATOM 613 C C . LEU A 1 85 ? 25.161 -2.703 -45.676 1.00 69.50 85 LEU A C 1
ATOM 615 O O . LEU A 1 85 ? 25.601 -2.742 -46.824 1.00 69.50 85 LEU A O 1
ATOM 619 N N . GLN A 1 86 ? 25.889 -2.238 -44.656 1.00 68.31 86 GLN A N 1
ATOM 620 C CA . GLN A 1 86 ? 27.276 -1.786 -44.823 1.00 68.31 86 GLN A CA 1
ATOM 621 C C . GLN A 1 86 ? 28.216 -2.929 -45.219 1.00 68.31 86 GLN A C 1
ATOM 623 O O . GLN A 1 86 ? 29.059 -2.749 -46.098 1.00 68.31 86 GLN A O 1
ATOM 628 N N . ALA A 1 87 ? 28.049 -4.117 -44.632 1.00 69.06 87 ALA A N 1
ATOM 629 C CA . ALA A 1 87 ? 28.822 -5.297 -45.009 1.00 69.06 87 ALA A CA 1
ATOM 630 C C . ALA A 1 87 ? 28.545 -5.732 -46.462 1.00 69.06 87 ALA A C 1
ATOM 632 O O . ALA A 1 87 ? 29.474 -6.090 -47.185 1.00 69.06 87 ALA A O 1
ATOM 633 N N . ALA A 1 88 ? 27.291 -5.643 -46.921 1.00 69.94 88 ALA A N 1
ATOM 634 C CA . ALA A 1 88 ? 26.920 -5.940 -48.305 1.00 69.94 88 ALA A CA 1
ATOM 635 C 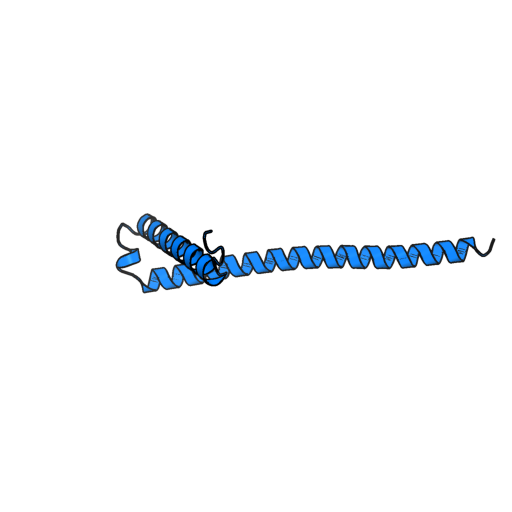C . ALA A 1 88 ? 27.481 -4.914 -49.311 1.00 69.94 88 ALA A C 1
ATOM 637 O O . ALA A 1 88 ? 27.893 -5.289 -50.409 1.00 69.94 88 ALA A O 1
ATOM 638 N N . GLN A 1 89 ? 27.545 -3.632 -48.937 1.00 66.69 89 GLN A N 1
ATOM 639 C CA . GLN A 1 89 ? 28.128 -2.576 -49.776 1.00 66.69 89 GLN A CA 1
ATOM 640 C C . GLN A 1 89 ? 29.665 -2.631 -49.820 1.00 66.69 89 GLN A C 1
ATOM 642 O O . GLN A 1 89 ? 30.252 -2.357 -50.863 1.00 66.69 89 GLN A O 1
ATOM 647 N N . GLY A 1 90 ? 30.321 -3.044 -48.730 1.00 63.00 90 GLY A N 1
ATOM 648 C CA . GLY A 1 90 ? 31.775 -3.232 -48.679 1.00 63.00 90 GLY A CA 1
ATOM 649 C C . GLY A 1 90 ? 32.289 -4.465 -49.433 1.00 63.00 90 GLY A C 1
ATOM 650 O O . GLY A 1 90 ? 33.455 -4.497 -49.804 1.00 63.00 90 GLY A O 1
ATOM 651 N N . ALA A 1 91 ? 31.436 -5.460 -49.696 1.00 59.31 91 ALA A N 1
ATOM 652 C CA . ALA A 1 91 ? 31.794 -6.674 -50.437 1.00 59.31 91 ALA A CA 1
ATOM 653 C C . ALA A 1 91 ? 31.694 -6.536 -51.975 1.00 59.31 91 ALA A C 1
ATOM 655 O O . ALA A 1 91 ? 31.975 -7.496 -52.688 1.00 59.31 91 ALA A O 1
ATOM 656 N N . SER A 1 92 ? 31.269 -5.372 -52.489 1.00 57.16 92 SER A N 1
ATOM 657 C CA . SER A 1 92 ? 31.143 -5.086 -53.934 1.00 57.16 92 SER A CA 1
ATOM 658 C C . SER A 1 92 ? 32.288 -4.227 -54.506 1.00 57.16 92 SER A C 1
ATOM 660 O O . SER A 1 92 ? 32.172 -3.734 -55.629 1.00 57.16 92 SER A O 1
ATOM 662 N N . HIS A 1 93 ? 33.378 -4.050 -53.755 1.00 46.81 93 HIS A N 1
ATOM 663 C CA . HIS A 1 93 ? 34.626 -3.394 -54.171 1.00 46.81 93 HIS A CA 1
ATOM 664 C C . HIS A 1 93 ? 35.804 -4.365 -54.060 1.00 46.81 93 HIS A C 1
ATOM 666 O O . HIS A 1 93 ? 36.775 -4.171 -54.826 1.00 46.81 93 HIS A O 1
#

Sequence (93 aa):
MTDQTTTVADLALSQSAFLVSQAIVELDAMFGEGYAAAHPAVLAQFLQTAGVIYATQLQATAAFDLAQQLDRLIGLGLGVEAGLLQAAQGASH